Protein AF-A0A6B3CC07-F1 (afdb_monomer_lite)

Structure (mmCIF, N/CA/C/O backbone):
data_AF-A0A6B3CC07-F1
#
_entry.id   AF-A0A6B3CC07-F1
#
loop_
_atom_site.group_PDB
_atom_site.id
_atom_site.type_symbol
_atom_site.label_atom_id
_atom_site.label_alt_id
_atom_site.label_comp_id
_atom_site.label_asym_id
_atom_site.label_entity_id
_atom_site.label_seq_id
_atom_site.pdbx_PDB_ins_code
_atom_site.Cartn_x
_atom_site.Cartn_y
_atom_site.Cartn_z
_atom_site.occupancy
_atom_site.B_iso_or_equiv
_atom_site.auth_seq_id
_atom_site.auth_comp_id
_atom_site.auth_asym_id
_atom_site.auth_atom_id
_atom_site.pdbx_PDB_model_num
ATOM 1 N N . LEU A 1 1 ? 12.480 26.877 -17.688 1.00 78.25 1 LEU A N 1
ATOM 2 C CA . LEU A 1 1 ? 13.669 26.463 -16.905 1.00 78.25 1 LEU A CA 1
ATOM 3 C C . LEU A 1 1 ? 13.429 25.247 -15.993 1.00 78.25 1 LEU A C 1
ATOM 5 O O . LEU A 1 1 ? 14.152 24.276 -16.171 1.00 78.25 1 LEU A O 1
ATOM 9 N N . PRO A 1 2 ? 12.438 25.223 -15.075 1.00 85.94 2 PRO A N 1
ATOM 10 C CA . PRO A 1 2 ? 12.323 24.140 -14.080 1.00 85.94 2 PRO A CA 1
ATOM 11 C C . PRO A 1 2 ? 11.974 22.770 -14.685 1.00 85.94 2 PRO A C 1
ATOM 13 O O . PRO A 1 2 ? 12.535 21.759 -14.284 1.00 85.94 2 PRO A O 1
ATOM 16 N N . LEU A 1 3 ? 11.122 22.732 -15.715 1.00 88.69 3 LEU A N 1
ATOM 17 C CA . LEU A 1 3 ? 10.779 21.486 -16.417 1.00 88.69 3 LEU A CA 1
ATOM 18 C C . LEU A 1 3 ? 11.992 20.837 -17.102 1.00 88.69 3 LEU A C 1
ATOM 20 O O . LEU A 1 3 ? 12.120 19.617 -17.089 1.00 88.69 3 LEU A O 1
ATOM 24 N N . ALA A 1 4 ? 12.899 21.648 -17.658 1.00 91.62 4 ALA A N 1
ATOM 25 C CA . ALA A 1 4 ? 14.118 21.152 -18.293 1.00 91.62 4 ALA A CA 1
ATOM 26 C C . ALA A 1 4 ? 15.074 20.536 -17.261 1.00 91.62 4 ALA A C 1
ATOM 28 O O . ALA A 1 4 ? 15.616 19.463 -17.497 1.00 91.62 4 ALA A O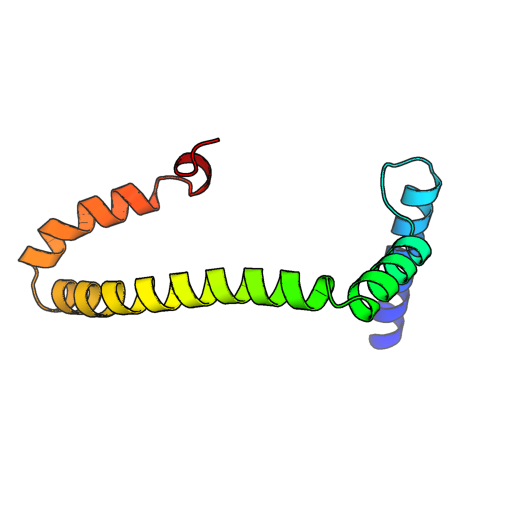 1
ATOM 29 N N . LEU A 1 5 ? 15.221 21.169 -16.091 1.00 93.12 5 LEU A N 1
ATOM 30 C CA . LEU A 1 5 ? 16.019 20.629 -14.986 1.00 93.12 5 LEU A CA 1
ATOM 31 C C . LEU A 1 5 ? 15.447 19.299 -14.470 1.00 93.12 5 LEU A C 1
ATOM 33 O O . LEU A 1 5 ? 16.200 18.352 -14.257 1.00 93.12 5 LEU A O 1
ATOM 37 N N . ASN A 1 6 ? 14.121 19.196 -14.344 1.00 94.81 6 ASN A N 1
ATOM 38 C CA . ASN A 1 6 ? 13.460 17.957 -13.929 1.00 94.81 6 ASN A CA 1
ATOM 39 C C . ASN A 1 6 ? 13.671 16.826 -14.945 1.00 94.81 6 ASN A C 1
ATOM 41 O O . ASN A 1 6 ? 14.022 15.714 -14.559 1.00 94.81 6 ASN A O 1
ATOM 45 N N . ALA A 1 7 ? 13.507 17.108 -16.241 1.00 95.25 7 ALA A N 1
ATOM 46 C CA . ALA A 1 7 ? 13.719 16.120 -17.296 1.00 95.25 7 ALA A CA 1
ATOM 47 C C . ALA A 1 7 ? 15.175 15.630 -17.343 1.00 95.25 7 ALA A C 1
ATOM 49 O O . ALA A 1 7 ? 15.412 14.428 -17.441 1.00 95.25 7 ALA A O 1
ATOM 50 N N . VAL A 1 8 ? 16.146 16.542 -17.209 1.00 96.06 8 VAL A N 1
ATOM 51 C CA . VAL A 1 8 ? 17.575 16.195 -17.139 1.00 96.06 8 VAL A CA 1
ATOM 52 C C . VAL A 1 8 ? 17.870 15.331 -15.915 1.00 96.06 8 VAL A C 1
ATOM 54 O O . VAL A 1 8 ? 18.564 14.328 -16.040 1.00 96.06 8 VAL A O 1
ATOM 57 N N . SER A 1 9 ? 17.312 15.668 -14.750 1.00 95.12 9 SER A N 1
ATOM 58 C CA . SER A 1 9 ? 17.472 14.873 -13.526 1.00 95.12 9 SER A CA 1
ATOM 59 C C . SER A 1 9 ? 16.955 13.439 -13.698 1.00 95.12 9 SER A C 1
ATOM 61 O O . SER A 1 9 ? 17.671 12.479 -13.414 1.00 95.12 9 SER A O 1
ATOM 63 N N . VAL A 1 10 ? 15.747 13.278 -14.250 1.00 95.38 10 VAL A N 1
ATOM 64 C CA . VAL A 1 10 ? 15.170 11.954 -14.533 1.00 95.38 10 VAL A CA 1
ATOM 65 C C . VAL A 1 10 ? 16.022 11.184 -15.544 1.00 95.38 10 VAL A C 1
ATOM 67 O O . VAL A 1 10 ? 16.319 10.011 -15.323 1.00 95.38 10 VAL A O 1
ATOM 70 N N . ALA A 1 11 ? 16.458 11.836 -16.625 1.00 95.81 11 ALA A N 1
ATOM 71 C CA . ALA A 1 11 ? 17.297 11.208 -17.641 1.00 95.81 11 ALA A CA 1
ATOM 72 C C . ALA A 1 11 ? 18.639 10.735 -17.062 1.00 95.81 11 ALA A C 1
ATOM 74 O O . ALA A 1 11 ? 19.060 9.614 -17.342 1.00 95.81 11 ALA A O 1
ATOM 75 N N . LEU A 1 12 ? 19.278 11.544 -16.210 1.00 96.38 12 LEU A N 1
ATOM 76 C CA . LEU A 1 12 ? 20.502 11.165 -15.501 1.00 96.38 12 LEU A CA 1
ATOM 77 C C . LEU A 1 12 ? 20.270 9.985 -14.553 1.00 96.38 12 LEU A C 1
ATOM 79 O O . LEU A 1 12 ? 21.101 9.083 -14.502 1.00 96.38 12 LEU A O 1
ATOM 83 N N . GLY A 1 13 ? 19.137 9.953 -13.848 1.00 95.38 13 GLY A N 1
ATOM 84 C CA . GLY A 1 13 ? 18.763 8.824 -12.995 1.00 95.38 13 GLY A CA 1
ATOM 85 C C . GLY A 1 13 ? 18.611 7.518 -13.780 1.00 95.38 13 GLY A C 1
ATOM 86 O O . GLY A 1 13 ? 19.174 6.496 -13.388 1.00 95.38 13 GLY A O 1
ATOM 87 N N . ILE A 1 14 ? 17.915 7.554 -14.922 1.00 94.88 14 ILE A N 1
ATOM 88 C CA . ILE A 1 14 ? 17.763 6.386 -15.806 1.00 94.88 14 ILE A CA 1
ATOM 89 C C . ILE A 1 14 ? 19.114 5.971 -16.396 1.00 94.88 14 ILE A C 1
ATOM 91 O O . ILE A 1 14 ? 19.422 4.782 -16.429 1.00 94.88 14 ILE A O 1
ATOM 95 N N . ALA A 1 15 ? 19.939 6.930 -16.826 1.00 95.12 15 ALA A N 1
ATOM 96 C CA . ALA A 1 15 ? 21.265 6.651 -17.368 1.00 95.12 15 ALA A CA 1
ATOM 97 C C . ALA A 1 15 ? 22.183 6.001 -16.323 1.00 95.12 15 ALA A C 1
ATOM 99 O O . ALA A 1 15 ? 22.868 5.030 -16.635 1.00 95.12 15 ALA A O 1
ATOM 100 N N . LEU A 1 16 ? 22.159 6.483 -15.077 1.00 95.25 16 LEU A N 1
ATOM 101 C CA . LEU A 1 16 ? 22.910 5.890 -13.973 1.00 95.25 16 LEU A CA 1
ATOM 102 C C . LEU A 1 16 ? 22.420 4.474 -13.655 1.00 95.25 16 LEU A C 1
ATOM 104 O O . LEU A 1 16 ? 23.236 3.565 -13.527 1.00 95.25 16 LEU A O 1
ATOM 108 N N . TRP A 1 17 ? 21.103 4.267 -13.562 1.00 95.12 17 TRP A N 1
ATOM 109 C CA . TRP A 1 17 ? 20.531 2.933 -13.361 1.00 95.12 17 TRP A CA 1
ATOM 110 C C . TRP A 1 17 ? 20.953 1.973 -14.476 1.00 95.12 17 TRP A C 1
ATOM 112 O O . TRP A 1 17 ? 21.419 0.870 -14.187 1.00 95.12 17 TRP A O 1
ATOM 122 N N . TRP A 1 18 ? 20.856 2.401 -15.736 1.00 95.62 18 TRP A N 1
ATOM 123 C CA . TRP A 1 18 ? 21.275 1.583 -16.867 1.00 95.62 18 TRP A CA 1
ATOM 124 C C . TRP A 1 18 ? 22.772 1.268 -16.804 1.00 95.62 18 TRP A C 1
ATOM 126 O O . TRP A 1 18 ? 23.153 0.106 -16.930 1.00 95.62 18 TRP A O 1
ATOM 136 N N . ALA A 1 19 ? 23.616 2.266 -16.529 1.00 94.12 19 ALA A N 1
ATOM 137 C CA . ALA A 1 19 ? 25.053 2.069 -16.384 1.00 94.12 19 ALA A CA 1
ATOM 138 C C . ALA A 1 19 ? 25.368 1.020 -15.305 1.00 94.12 19 ALA A C 1
ATOM 140 O O . ALA A 1 19 ? 26.114 0.079 -15.570 1.00 94.12 19 ALA A O 1
ATOM 141 N N . LEU A 1 20 ? 24.736 1.116 -14.130 1.00 93.69 20 LEU A N 1
ATOM 142 C CA . LEU A 1 20 ? 24.899 0.142 -13.048 1.00 93.69 20 LEU A CA 1
ATOM 143 C C . LEU A 1 20 ? 24.409 -1.256 -13.449 1.00 93.69 20 LEU A C 1
ATOM 145 O O . LEU A 1 20 ? 25.131 -2.227 -13.251 1.00 93.69 20 LEU A O 1
ATOM 149 N N . ALA A 1 21 ? 23.232 -1.378 -14.065 1.00 93.12 21 ALA A N 1
ATOM 150 C CA . ALA A 1 21 ? 22.731 -2.668 -14.547 1.00 93.12 21 ALA A CA 1
ATOM 151 C C . ALA A 1 21 ? 23.698 -3.311 -15.560 1.00 93.12 21 ALA A C 1
ATOM 153 O O . ALA A 1 21 ? 24.022 -4.492 -15.462 1.00 93.12 21 ALA A O 1
ATOM 154 N N . SER A 1 22 ? 24.242 -2.515 -16.486 1.00 91.69 22 SER A N 1
ATOM 155 C CA . SER A 1 22 ? 25.202 -2.988 -17.491 1.00 91.69 22 SER A CA 1
ATOM 156 C C . SER A 1 22 ? 26.594 -3.305 -16.930 1.00 91.69 22 SER A C 1
ATOM 158 O O . SER A 1 22 ? 27.324 -4.097 -17.518 1.00 91.69 22 SER A O 1
ATOM 160 N N . ALA A 1 23 ? 26.956 -2.737 -15.775 1.00 91.56 23 ALA A N 1
ATOM 161 C CA . ALA A 1 23 ? 28.240 -2.955 -15.109 1.00 91.56 23 ALA A CA 1
ATOM 162 C C . ALA A 1 23 ? 28.311 -4.280 -14.319 1.00 91.56 23 ALA A C 1
ATOM 164 O O . ALA A 1 23 ? 29.277 -4.513 -13.595 1.00 91.56 23 ALA A O 1
ATOM 165 N N . GLY A 1 24 ? 27.302 -5.154 -14.443 1.00 86.38 24 GLY A N 1
ATOM 166 C CA . GLY A 1 24 ? 27.281 -6.479 -13.813 1.00 86.3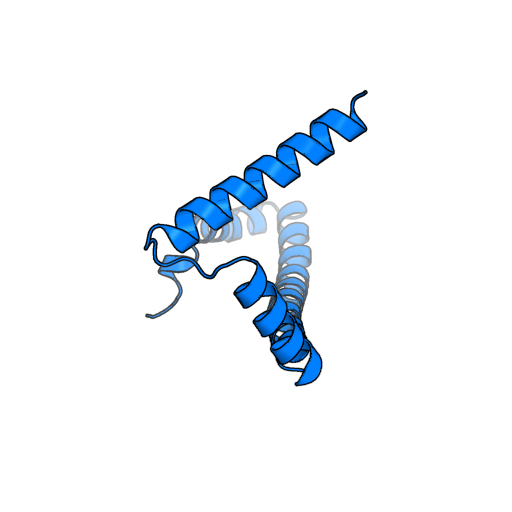8 24 GLY A CA 1
ATOM 167 C C . GLY A 1 24 ? 26.611 -6.524 -12.438 1.00 86.38 24 GLY A C 1
ATOM 168 O O . GLY A 1 24 ? 26.668 -7.551 -11.758 1.00 86.38 24 GLY A O 1
ATOM 169 N N . PHE A 1 25 ? 25.949 -5.444 -12.015 1.00 88.50 25 PHE A N 1
ATOM 170 C CA . PHE A 1 25 ? 25.051 -5.507 -10.864 1.00 88.50 25 PHE A CA 1
ATOM 171 C C . PHE A 1 25 ? 23.821 -6.361 -11.212 1.00 88.50 25 PHE A C 1
ATOM 173 O O . PHE A 1 25 ? 23.357 -6.355 -12.348 1.00 88.50 25 PHE A O 1
ATOM 180 N N . LYS A 1 26 ? 23.266 -7.093 -10.232 1.00 89.50 26 LYS A N 1
ATOM 181 C CA . LYS A 1 26 ? 22.069 -7.948 -10.399 1.00 89.50 26 LYS A CA 1
ATOM 182 C C . LYS A 1 26 ? 20.781 -7.114 -10.514 1.00 89.50 26 LYS A C 1
ATOM 184 O O . LYS A 1 26 ? 19.881 -7.230 -9.687 1.00 89.50 26 LYS A O 1
ATOM 189 N N . LEU A 1 27 ? 20.727 -6.236 -11.507 1.00 91.75 27 LEU A N 1
ATOM 190 C CA . LEU A 1 27 ? 19.621 -5.336 -11.808 1.00 91.75 27 LEU A CA 1
ATOM 191 C C . LEU A 1 27 ? 19.194 -5.577 -13.262 1.00 91.75 27 LEU A C 1
ATOM 193 O O . LEU A 1 27 ? 20.068 -5.633 -14.126 1.00 91.75 27 LEU A O 1
ATOM 197 N N . PRO A 1 28 ? 17.890 -5.693 -13.555 1.00 92.56 28 PRO A N 1
ATOM 198 C CA . PRO A 1 28 ? 17.425 -5.749 -14.936 1.00 92.56 28 PRO A CA 1
ATOM 199 C C . PRO A 1 28 ? 17.689 -4.410 -15.634 1.00 92.56 28 PRO A C 1
ATOM 201 O O . PRO A 1 28 ? 17.602 -3.343 -15.011 1.00 92.56 28 PRO A O 1
ATOM 204 N N . THR A 1 29 ? 18.006 -4.454 -16.928 1.00 94.56 29 THR A N 1
ATOM 205 C CA . THR A 1 29 ? 18.213 -3.232 -17.718 1.00 94.56 29 THR A CA 1
ATOM 206 C C . THR A 1 29 ? 16.876 -2.539 -18.018 1.00 94.56 29 THR A C 1
ATOM 208 O O . THR A 1 29 ? 15.836 -3.202 -18.076 1.00 94.56 29 THR A O 1
ATOM 211 N N . PRO A 1 30 ? 16.844 -1.210 -18.245 1.00 93.00 30 PRO A N 1
ATOM 212 C CA . PRO A 1 30 ? 15.589 -0.525 -18.559 1.00 93.00 30 PRO A CA 1
ATOM 213 C C . PRO A 1 30 ? 14.812 -1.140 -19.743 1.00 93.00 30 PRO A C 1
ATOM 215 O O . PRO A 1 30 ? 13.600 -1.322 -19.607 1.00 93.00 30 PRO A O 1
ATOM 218 N N . PRO A 1 31 ? 15.452 -1.537 -20.866 1.00 93.56 31 PRO A N 1
ATOM 219 C CA . PRO A 1 31 ? 14.752 -2.223 -21.956 1.00 93.56 31 PRO A CA 1
ATOM 220 C C . PRO A 1 31 ? 14.174 -3.589 -21.557 1.00 93.56 31 PRO A C 1
ATOM 222 O O . PRO A 1 31 ? 13.070 -3.927 -21.983 1.00 93.56 31 PRO A O 1
ATOM 225 N N . GLU A 1 32 ? 14.875 -4.362 -20.721 1.00 94.06 32 GLU A N 1
ATOM 226 C CA . GLU A 1 32 ? 14.373 -5.642 -20.198 1.00 94.06 32 GLU A CA 1
ATOM 227 C C . GLU A 1 32 ? 13.130 -5.446 -19.332 1.00 94.06 32 GLU A C 1
ATOM 229 O O . GLU A 1 32 ? 12.164 -6.194 -19.476 1.00 94.06 32 GLU A O 1
ATOM 234 N N . VAL A 1 33 ? 13.122 -4.419 -18.474 1.00 94.94 33 VAL A N 1
ATOM 235 C CA . VAL A 1 33 ? 11.957 -4.086 -17.643 1.00 94.94 33 VAL A CA 1
ATOM 236 C C . VAL A 1 33 ? 10.759 -3.719 -18.512 1.00 94.94 33 VAL A C 1
ATOM 238 O O . VAL A 1 33 ? 9.667 -4.232 -18.278 1.00 94.94 33 VAL A O 1
ATOM 241 N N . VAL A 1 34 ? 10.948 -2.878 -19.536 1.00 95.81 34 VAL A N 1
ATOM 242 C CA . VAL A 1 34 ? 9.864 -2.484 -20.453 1.00 95.81 34 VAL A CA 1
ATOM 243 C C . VAL A 1 34 ? 9.338 -3.687 -21.236 1.00 95.81 34 VAL A C 1
ATOM 245 O O . VAL A 1 34 ? 8.126 -3.876 -21.323 1.00 95.81 34 VAL A O 1
ATOM 248 N N . SER A 1 35 ? 10.231 -4.530 -21.760 1.00 96.50 35 SER A N 1
ATOM 249 C CA . SER A 1 35 ? 9.854 -5.758 -22.466 1.00 96.50 35 SER A CA 1
ATOM 250 C C . SER A 1 35 ? 9.054 -6.695 -21.559 1.00 96.50 35 SER A C 1
ATOM 252 O O . SER A 1 35 ? 7.950 -7.118 -21.909 1.00 96.50 35 SER A O 1
ATOM 254 N N . ARG A 1 36 ? 9.548 -6.950 -20.340 1.00 96.19 36 ARG A N 1
ATOM 255 C CA . ARG A 1 36 ? 8.862 -7.817 -19.380 1.00 96.19 36 ARG A CA 1
ATOM 256 C C . ARG A 1 36 ? 7.515 -7.238 -18.955 1.00 96.19 36 ARG A C 1
ATOM 258 O O . ARG A 1 36 ? 6.540 -7.984 -18.914 1.00 96.19 36 ARG A O 1
ATOM 265 N N . ALA A 1 37 ? 7.431 -5.934 -18.707 1.00 94.75 37 ALA A N 1
ATOM 266 C CA . ALA A 1 37 ? 6.167 -5.263 -18.418 1.00 94.75 37 ALA A CA 1
ATOM 267 C C . ALA A 1 37 ? 5.162 -5.450 -19.564 1.00 94.75 37 ALA A C 1
ATOM 269 O O . ALA A 1 37 ? 4.026 -5.832 -19.309 1.00 94.75 37 ALA A O 1
ATOM 270 N N . GLY A 1 38 ? 5.591 -5.280 -20.819 1.00 96.94 38 GLY A N 1
ATOM 271 C CA . GLY A 1 38 ? 4.759 -5.550 -21.993 1.00 96.94 38 GLY A CA 1
ATOM 272 C C . GLY A 1 38 ? 4.243 -6.990 -22.038 1.00 96.94 38 GLY A C 1
ATOM 273 O O . GLY A 1 38 ? 3.056 -7.195 -22.277 1.00 96.94 38 GLY A O 1
ATOM 274 N N . THR A 1 39 ? 5.095 -7.980 -21.736 1.00 96.88 39 THR A N 1
ATOM 275 C CA . THR A 1 39 ? 4.654 -9.386 -21.664 1.00 96.88 39 THR A CA 1
ATOM 276 C C . THR A 1 39 ? 3.606 -9.615 -20.576 1.00 96.88 39 THR A C 1
ATOM 278 O O . THR A 1 39 ? 2.563 -10.176 -20.880 1.00 96.88 39 THR A O 1
ATOM 281 N N . LEU A 1 40 ? 3.835 -9.104 -19.359 1.00 96.81 40 LEU A N 1
ATOM 282 C CA . LEU A 1 40 ? 2.934 -9.289 -18.213 1.00 96.81 40 LEU A CA 1
ATOM 283 C C . LEU A 1 40 ? 1.603 -8.540 -18.370 1.00 96.81 40 LEU A C 1
ATOM 285 O O . LEU A 1 40 ? 0.588 -8.917 -17.791 1.00 96.81 40 LEU A O 1
ATOM 289 N N . ILE A 1 41 ? 1.610 -7.431 -19.112 1.00 96.69 41 ILE A N 1
ATOM 290 C CA . ILE A 1 41 ? 0.388 -6.714 -19.477 1.00 96.69 41 ILE A CA 1
ATOM 291 C C . ILE A 1 41 ? -0.364 -7.495 -20.557 1.00 96.69 41 ILE A C 1
ATOM 293 O O . ILE A 1 41 ? -1.579 -7.640 -20.466 1.00 96.69 41 ILE A O 1
ATOM 297 N N . GLY A 1 42 ? 0.345 -7.994 -21.574 1.00 96.62 42 GLY A N 1
ATOM 298 C CA . GLY A 1 42 ? -0.251 -8.703 -22.705 1.00 96.62 42 GLY A CA 1
ATOM 299 C C . GLY A 1 42 ? -0.839 -10.067 -22.343 1.00 96.62 42 GLY A C 1
ATOM 300 O O . GLY A 1 42 ? -1.853 -10.452 -22.916 1.00 96.62 42 GLY A O 1
ATOM 301 N N . ASP A 1 43 ? -0.231 -10.778 -21.391 1.00 96.38 43 ASP A N 1
ATOM 302 C CA . ASP A 1 43 ? -0.728 -12.065 -20.889 1.00 96.38 43 ASP A CA 1
ATOM 303 C C . ASP A 1 43 ? -1.723 -11.931 -19.718 1.00 96.38 43 ASP A C 1
ATOM 305 O O . ASP A 1 43 ? -2.297 -12.928 -19.289 1.00 96.38 43 ASP A O 1
ATOM 309 N N . GLY A 1 44 ? -1.967 -10.707 -19.230 1.00 95.69 44 GLY A N 1
ATOM 310 C CA . GLY A 1 44 ? -2.913 -10.412 -18.150 1.00 95.69 44 GLY A CA 1
ATOM 311 C C . GLY A 1 44 ? -2.372 -10.636 -16.734 1.00 95.69 44 GLY A C 1
ATOM 312 O O . GLY A 1 44 ? -2.989 -10.164 -15.778 1.00 95.69 44 GLY A O 1
ATOM 313 N N . THR A 1 45 ? -1.194 -11.247 -16.580 1.00 96.69 45 THR A N 1
ATOM 314 C CA . THR A 1 45 ? -0.615 -11.592 -15.270 1.00 96.69 45 THR A CA 1
ATOM 315 C C . THR A 1 45 ? -0.460 -10.364 -14.376 1.00 96.69 45 THR A C 1
ATOM 317 O O . THR A 1 45 ? -0.776 -10.414 -13.189 1.00 96.69 45 THR A O 1
ATOM 320 N N . LEU A 1 46 ? -0.020 -9.226 -14.936 1.00 95.56 46 LEU A N 1
ATOM 321 C CA . LEU A 1 46 ? 0.163 -8.000 -14.153 1.00 95.56 46 LEU A CA 1
ATOM 322 C C . LEU A 1 46 ? -1.157 -7.510 -13.550 1.00 95.56 46 LEU A C 1
ATOM 324 O O . LEU A 1 46 ? -1.176 -7.030 -12.417 1.00 95.56 46 LEU A O 1
ATOM 328 N N . ALA A 1 47 ? -2.247 -7.601 -14.315 1.00 95.94 47 ALA A N 1
ATOM 329 C CA . ALA A 1 47 ? -3.562 -7.175 -13.863 1.00 95.94 47 ALA A CA 1
ATOM 330 C C . ALA A 1 47 ? -4.102 -8.128 -12.792 1.00 95.94 47 ALA A C 1
ATOM 332 O O . ALA A 1 47 ? -4.566 -7.660 -11.753 1.00 95.94 47 ALA A O 1
ATOM 333 N N . ASP A 1 48 ? -3.980 -9.437 -13.006 1.00 97.38 48 ASP A N 1
ATOM 334 C CA . ASP A 1 48 ? -4.432 -10.451 -12.054 1.00 97.38 48 ASP A CA 1
ATOM 335 C C . ASP A 1 48 ? -3.691 -10.343 -10.715 1.00 97.38 48 ASP A C 1
ATOM 337 O O . ASP A 1 48 ? -4.325 -10.292 -9.657 1.00 97.38 48 ASP A O 1
ATOM 341 N N . ASP A 1 49 ? -2.363 -10.205 -10.742 1.00 96.75 49 ASP A N 1
ATOM 342 C CA . ASP A 1 49 ? -1.549 -10.031 -9.537 1.00 96.75 49 ASP A CA 1
ATOM 343 C C . ASP A 1 49 ? -1.879 -8.720 -8.810 1.00 96.75 49 ASP A C 1
ATOM 345 O O . ASP A 1 49 ? -2.021 -8.694 -7.579 1.00 96.75 49 ASP A O 1
ATOM 349 N N . ALA A 1 50 ? -2.044 -7.624 -9.560 1.00 97.00 50 ALA A N 1
ATOM 350 C CA . ALA A 1 50 ? -2.414 -6.330 -8.998 1.00 97.00 50 ALA A CA 1
ATOM 351 C C . ALA A 1 50 ? -3.799 -6.378 -8.339 1.00 97.00 50 ALA A C 1
ATOM 353 O O . ALA A 1 50 ? -3.960 -5.903 -7.213 1.00 97.00 50 ALA A O 1
ATOM 354 N N . LEU A 1 51 ? -4.786 -6.987 -8.999 1.00 97.69 51 LEU A N 1
ATOM 355 C CA . LEU A 1 51 ? -6.143 -7.135 -8.477 1.00 97.69 51 LEU A CA 1
ATOM 356 C C . LEU A 1 51 ? -6.191 -8.073 -7.275 1.00 97.69 51 LEU A C 1
ATOM 358 O O . LEU A 1 51 ? -6.869 -7.762 -6.294 1.00 97.69 51 LEU A O 1
ATOM 362 N N . ALA A 1 52 ? -5.456 -9.183 -7.300 1.00 97.56 52 ALA A N 1
ATOM 363 C CA . ALA A 1 52 ? -5.364 -10.093 -6.167 1.00 97.56 52 ALA A CA 1
ATOM 364 C C . ALA A 1 52 ? -4.755 -9.392 -4.943 1.00 97.56 52 ALA A C 1
ATOM 366 O O . ALA A 1 52 ? -5.285 -9.499 -3.834 1.00 97.56 52 ALA A O 1
ATOM 367 N N . SER A 1 53 ? -3.672 -8.634 -5.140 1.00 97.12 53 SER A N 1
ATOM 368 C CA . SER A 1 53 ? -3.048 -7.826 -4.088 1.00 97.12 53 SER A CA 1
ATOM 369 C C . SER A 1 53 ? -4.008 -6.766 -3.541 1.00 97.12 53 SER A C 1
ATOM 371 O O . SER A 1 53 ? -4.253 -6.704 -2.334 1.00 97.12 53 SER A O 1
ATOM 373 N N . LEU A 1 54 ? -4.631 -5.989 -4.430 1.00 97.94 54 LEU A N 1
ATOM 374 C CA . LEU A 1 54 ? -5.560 -4.928 -4.057 1.00 97.94 54 LEU A CA 1
ATOM 375 C C . LEU A 1 54 ? -6.779 -5.478 -3.310 1.00 97.94 54 LEU A C 1
ATOM 377 O O . LEU A 1 54 ? -7.176 -4.924 -2.288 1.00 97.94 54 LEU A O 1
ATOM 381 N N . THR A 1 55 ? -7.334 -6.598 -3.771 1.00 98.25 55 THR A N 1
ATOM 382 C CA . THR A 1 55 ? -8.472 -7.261 -3.126 1.00 98.25 55 THR A CA 1
ATOM 383 C C . THR A 1 55 ? -8.127 -7.666 -1.698 1.00 98.25 55 THR A C 1
ATOM 385 O O . THR A 1 55 ? -8.898 -7.381 -0.787 1.00 98.25 55 THR A O 1
ATOM 388 N N . ARG A 1 56 ? -6.951 -8.264 -1.463 1.00 96.75 56 ARG A N 1
ATOM 389 C CA . ARG A 1 56 ? -6.508 -8.635 -0.106 1.00 96.75 56 ARG A CA 1
ATOM 390 C C . ARG A 1 56 ? -6.428 -7.416 0.815 1.00 96.75 56 ARG A C 1
ATOM 392 O O . ARG A 1 56 ? -6.922 -7.473 1.940 1.00 96.75 56 ARG A O 1
ATOM 399 N N . VAL A 1 57 ? -5.856 -6.311 0.328 1.00 97.25 57 VAL A N 1
ATOM 400 C CA . VAL A 1 57 ? -5.742 -5.057 1.091 1.00 97.25 57 VAL A CA 1
ATOM 401 C C . VAL A 1 57 ? -7.120 -4.480 1.407 1.00 97.25 57 VAL A C 1
ATOM 403 O O . VAL A 1 57 ? -7.395 -4.153 2.559 1.00 97.25 57 VAL A O 1
ATOM 406 N N . LEU A 1 58 ? -8.003 -4.387 0.412 1.00 98.38 58 LEU A N 1
ATOM 407 C CA . LEU A 1 58 ? -9.333 -3.805 0.581 1.00 98.38 58 LEU A CA 1
ATOM 408 C C . LEU A 1 58 ? -10.227 -4.650 1.489 1.00 98.38 58 LEU A C 1
ATOM 410 O O . LEU A 1 58 ? -10.931 -4.091 2.323 1.00 98.38 58 LEU A O 1
ATOM 414 N N . VAL A 1 59 ? -10.178 -5.978 1.373 1.00 98.25 59 VAL A N 1
ATOM 415 C CA . VAL A 1 59 ? -10.927 -6.884 2.254 1.00 98.25 59 VAL A CA 1
ATOM 416 C C . VAL A 1 59 ? -10.427 -6.761 3.693 1.00 98.25 59 VAL A C 1
ATOM 418 O O . VAL A 1 59 ? -11.236 -6.583 4.603 1.00 98.25 59 VAL A O 1
ATOM 421 N N . GLY A 1 60 ? -9.107 -6.793 3.908 1.00 96.56 60 GLY A N 1
ATOM 422 C CA . GLY A 1 60 ? -8.520 -6.618 5.239 1.00 96.56 60 GLY A CA 1
ATOM 423 C C . GLY A 1 60 ? -8.871 -5.264 5.857 1.00 96.56 60 GLY A C 1
ATOM 424 O O . GLY A 1 60 ? -9.275 -5.200 7.018 1.00 96.56 60 GLY A O 1
ATOM 425 N N . PHE A 1 61 ? -8.797 -4.191 5.066 1.00 97.38 61 PHE A N 1
ATOM 426 C CA . PHE A 1 61 ? -9.208 -2.852 5.481 1.00 97.38 61 PHE A CA 1
ATOM 427 C C . PHE A 1 61 ? -10.699 -2.796 5.826 1.00 97.38 61 PHE A C 1
ATOM 429 O O . PHE A 1 61 ? -11.045 -2.3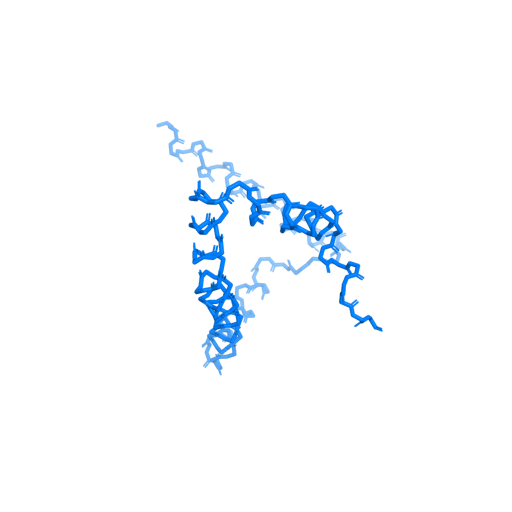52 6.914 1.00 97.38 61 PHE A O 1
ATOM 436 N N . ALA A 1 62 ? -11.581 -3.289 4.955 1.00 98.50 62 ALA A N 1
ATOM 437 C CA . ALA A 1 62 ? -13.024 -3.242 5.168 1.00 98.50 62 ALA A CA 1
ATOM 438 C C . ALA A 1 62 ? -13.444 -4.003 6.433 1.00 98.50 62 ALA A C 1
ATOM 440 O O . ALA A 1 62 ? -14.185 -3.463 7.254 1.00 98.50 62 ALA A O 1
ATOM 441 N N . LEU A 1 63 ? -12.931 -5.223 6.625 1.00 98.19 63 LEU A N 1
ATOM 442 C CA . LEU A 1 63 ? -13.191 -6.016 7.829 1.00 98.19 63 LEU A CA 1
ATOM 443 C C . LEU A 1 63 ? -12.619 -5.340 9.080 1.00 98.19 63 LEU A C 1
ATOM 445 O O . LEU A 1 63 ? -13.307 -5.232 10.095 1.00 98.19 63 LEU A O 1
ATOM 449 N N . GLY A 1 64 ? -11.383 -4.838 8.997 1.00 96.88 64 GLY A N 1
ATOM 450 C CA . GLY A 1 64 ? -10.730 -4.120 10.087 1.00 96.88 64 GLY A CA 1
ATOM 451 C C . GLY A 1 64 ? -11.512 -2.877 10.504 1.00 96.88 64 GLY A C 1
ATOM 452 O O . GLY A 1 64 ? -11.817 -2.712 11.680 1.00 96.88 64 GLY A O 1
ATOM 453 N N . THR A 1 65 ? -11.905 -2.031 9.552 1.00 98.12 65 THR A N 1
ATOM 454 C CA . THR A 1 65 ? -12.704 -0.823 9.795 1.00 98.12 65 THR A CA 1
ATOM 455 C C . THR A 1 65 ? -14.088 -1.154 10.343 1.00 98.12 65 THR A C 1
ATOM 457 O O . THR A 1 65 ? -14.528 -0.497 11.287 1.00 98.12 65 THR A O 1
ATOM 460 N N . ALA A 1 66 ? -14.756 -2.184 9.811 1.00 98.44 66 ALA A N 1
ATOM 461 C CA . ALA A 1 66 ? -16.078 -2.603 10.272 1.00 98.44 66 ALA A CA 1
ATOM 462 C C . ALA A 1 66 ? -16.095 -2.982 11.761 1.00 98.44 66 ALA A C 1
ATOM 464 O O . ALA A 1 66 ? -17.101 -2.757 12.428 1.00 98.44 66 ALA A O 1
ATOM 465 N N . VAL A 1 67 ? -14.988 -3.511 12.294 1.00 97.56 67 VAL A N 1
ATOM 466 C CA . VAL A 1 67 ? -14.845 -3.841 13.722 1.00 97.56 67 VAL A CA 1
ATOM 467 C C . VAL A 1 67 ? -14.257 -2.673 14.520 1.00 97.56 67 VAL A C 1
ATOM 469 O O . VAL A 1 67 ? -14.766 -2.327 15.587 1.00 97.56 67 VAL A O 1
ATOM 472 N N . ALA A 1 68 ? -13.203 -2.035 14.010 1.00 96.69 68 ALA A N 1
ATOM 473 C CA . A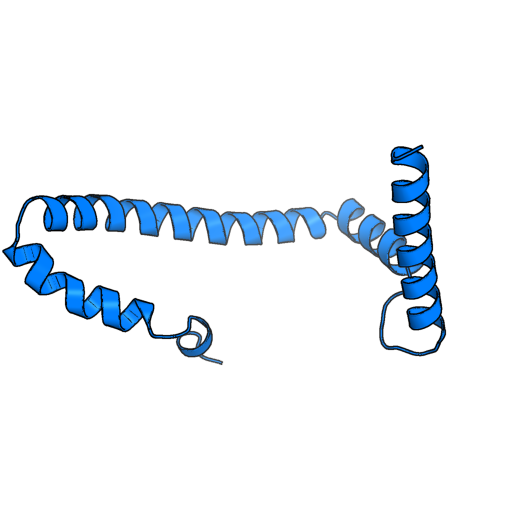LA A 1 68 ? -12.472 -0.989 14.717 1.00 96.69 68 ALA A CA 1
ATOM 474 C C . ALA A 1 68 ? -13.318 0.265 14.959 1.00 96.69 68 ALA A C 1
ATOM 476 O O . ALA A 1 68 ? -13.181 0.885 16.011 1.00 96.69 68 ALA A O 1
ATOM 477 N N . VAL A 1 69 ? -14.207 0.637 14.030 1.00 98.00 69 VAL A N 1
ATOM 478 C CA . VAL A 1 69 ? -15.060 1.826 14.184 1.00 98.00 69 VAL A CA 1
ATOM 479 C C . VAL A 1 69 ? -16.063 1.659 15.335 1.00 98.00 69 VAL A C 1
ATOM 481 O O . VAL A 1 69 ? -16.052 2.507 16.230 1.00 98.00 69 VAL A O 1
ATOM 484 N N . PRO A 1 70 ? -16.880 0.585 15.405 1.00 97.69 70 PRO A N 1
ATOM 485 C CA . PRO A 1 70 ? -17.741 0.340 16.562 1.00 97.69 70 PRO A CA 1
ATOM 486 C C . PRO A 1 70 ? -16.972 0.242 17.881 1.00 97.69 70 PRO A C 1
ATOM 488 O O . PRO A 1 70 ? -17.372 0.854 18.870 1.00 97.69 70 PRO A O 1
ATOM 491 N N . VAL A 1 71 ? -15.847 -0.483 17.902 1.00 97.31 71 VAL A N 1
ATOM 492 C CA . VAL A 1 71 ? -15.020 -0.629 19.110 1.00 97.31 71 VAL A CA 1
ATOM 493 C C . VAL A 1 71 ? -14.470 0.724 19.563 1.00 97.31 71 VAL A C 1
ATOM 495 O O . VAL A 1 71 ? -14.604 1.081 20.733 1.00 97.31 71 VAL A O 1
ATOM 498 N N . GLY A 1 72 ? -13.918 1.511 18.640 1.00 96.62 72 GLY A N 1
ATOM 499 C CA . GLY A 1 72 ? -13.410 2.851 18.918 1.00 96.62 72 GLY A CA 1
ATOM 500 C C . GLY A 1 72 ? -14.502 3.793 19.423 1.00 96.62 72 GLY A C 1
ATOM 501 O O . GLY A 1 72 ? -14.284 4.523 20.389 1.00 96.62 72 GLY A O 1
ATOM 502 N N . PHE A 1 73 ? -15.704 3.729 18.842 1.00 98.00 73 PHE A N 1
ATOM 503 C CA . PHE A 1 73 ? -16.857 4.495 19.315 1.00 98.00 73 PHE A CA 1
ATOM 504 C C . PHE A 1 73 ? -17.248 4.116 20.753 1.00 98.00 73 PHE A C 1
ATOM 506 O O . PHE A 1 73 ? -17.405 4.992 21.604 1.00 98.00 73 PHE A O 1
ATOM 513 N N . LEU A 1 74 ? -17.326 2.816 21.061 1.00 97.94 74 LEU A N 1
ATOM 514 C CA . LEU A 1 74 ? -17.632 2.318 22.405 1.00 97.94 74 LEU A CA 1
ATOM 515 C C . LEU A 1 74 ? -16.568 2.716 23.438 1.00 97.94 74 LEU A C 1
ATOM 517 O O . LEU A 1 74 ? -16.912 3.129 24.545 1.00 97.94 74 LEU A O 1
ATOM 521 N N . MET A 1 75 ? -15.283 2.657 23.077 1.00 97.50 75 MET A N 1
ATOM 522 C CA . MET A 1 75 ? -14.186 3.160 23.915 1.00 97.50 75 MET A CA 1
ATOM 523 C C . MET A 1 75 ? -14.239 4.685 24.092 1.00 97.50 75 MET A C 1
ATOM 525 O O . MET A 1 75 ? -13.784 5.216 25.109 1.00 97.50 75 MET A O 1
ATOM 529 N N . GLY A 1 76 ? -14.776 5.413 23.111 1.00 96.19 76 GLY A N 1
ATOM 530 C CA . GLY A 1 76 ? -15.039 6.849 23.182 1.00 96.19 76 GLY A CA 1
ATOM 531 C C . GLY A 1 76 ? -16.102 7.193 24.224 1.00 96.19 76 GLY A C 1
ATOM 532 O O . GLY A 1 76 ? -15.897 8.103 25.026 1.00 96.19 76 GLY A O 1
ATOM 533 N N . TRP A 1 77 ? -17.193 6.423 24.239 1.00 97.62 77 TRP A N 1
ATOM 534 C CA . TRP A 1 77 ? -18.375 6.673 25.065 1.00 97.62 77 TRP A CA 1
ATOM 535 C C . TRP A 1 77 ? -18.261 6.131 26.499 1.00 97.62 77 TRP A C 1
ATOM 537 O O . TRP A 1 77 ? -18.741 6.762 27.439 1.00 97.62 77 TRP A O 1
ATOM 547 N N . TYR A 1 78 ? -17.614 4.975 26.690 1.00 97.81 78 TYR A N 1
ATOM 548 C CA . TYR A 1 78 ? -17.554 4.283 27.981 1.00 97.81 78 TYR A CA 1
ATOM 549 C C . TYR A 1 78 ? -16.112 4.103 28.471 1.00 97.81 78 TYR A C 1
ATOM 551 O O . TYR A 1 78 ? -15.337 3.317 27.922 1.00 97.81 78 TYR A O 1
ATOM 559 N N . GLY A 1 79 ? -15.767 4.768 29.579 1.00 96.44 79 GLY A N 1
ATOM 560 C CA . GLY A 1 79 ? -14.427 4.693 30.179 1.00 96.44 79 GLY A CA 1
ATOM 561 C C . GLY A 1 79 ? -14.001 3.279 30.601 1.00 96.44 79 GLY A C 1
ATOM 562 O O . GLY A 1 79 ? -12.828 2.936 30.485 1.00 96.44 79 GLY A O 1
ATOM 563 N N . ILE A 1 80 ? -14.950 2.429 31.014 1.00 97.56 80 ILE A N 1
ATOM 564 C CA . ILE A 1 80 ? -14.684 1.027 31.384 1.00 97.56 80 ILE A CA 1
ATOM 565 C C . ILE A 1 80 ? -14.211 0.220 30.167 1.00 97.56 80 ILE A C 1
ATOM 567 O O . ILE A 1 80 ? -13.211 -0.491 30.249 1.00 97.56 80 ILE A O 1
ATOM 571 N N . LEU A 1 81 ? -14.891 0.358 29.022 1.00 96.94 81 LEU A N 1
ATOM 572 C CA . LEU A 1 81 ? -14.518 -0.350 27.792 1.00 96.94 81 LEU A CA 1
ATOM 573 C C . LEU A 1 81 ? -13.161 0.118 27.272 1.00 96.94 81 LEU A C 1
ATOM 575 O O . LEU A 1 81 ? -12.358 -0.703 26.839 1.00 96.94 81 LEU A O 1
ATOM 579 N N . ARG A 1 82 ? -12.867 1.418 27.389 1.00 96.94 82 ARG A N 1
ATOM 580 C CA . ARG A 1 82 ? -11.529 1.942 27.101 1.00 96.94 82 ARG A CA 1
ATOM 581 C C . ARG A 1 82 ? -10.470 1.268 27.966 1.00 96.94 82 ARG A C 1
ATOM 583 O O . ARG A 1 82 ? -9.512 0.737 27.423 1.00 96.94 82 ARG A O 1
ATOM 590 N N . GLY A 1 83 ? -10.665 1.241 29.285 1.00 97.06 83 GLY A N 1
ATOM 591 C CA . GLY A 1 83 ? -9.717 0.623 30.213 1.00 97.06 83 GLY A CA 1
ATOM 592 C C . GLY A 1 83 ? -9.476 -0.866 29.945 1.00 97.06 83 GLY A C 1
ATOM 593 O O . GLY A 1 83 ? -8.357 -1.339 30.121 1.00 97.06 83 GLY A O 1
ATOM 594 N N . LEU A 1 84 ? -10.497 -1.593 29.478 1.00 97.19 84 LEU A N 1
ATOM 595 C CA . LEU A 1 84 ? -10.386 -3.018 29.167 1.00 97.19 84 LEU A CA 1
ATOM 596 C C . LEU A 1 84 ? -9.668 -3.290 27.836 1.00 97.19 84 LEU A C 1
ATOM 598 O O . LEU A 1 84 ? -8.901 -4.244 27.750 1.00 97.19 84 LEU A O 1
ATOM 602 N N . ILE A 1 85 ? -9.928 -2.486 26.800 1.00 97.06 85 ILE A N 1
ATOM 603 C CA . ILE A 1 85 ? -9.483 -2.757 25.421 1.00 97.06 85 ILE A CA 1
ATOM 604 C C . ILE A 1 85 ? -8.129 -2.098 25.108 1.00 97.06 85 ILE A C 1
ATOM 606 O O . ILE A 1 85 ? -7.317 -2.677 24.385 1.00 97.06 85 ILE A O 1
ATOM 610 N N . GLU A 1 86 ? -7.849 -0.921 25.676 1.00 96.31 86 GLU A N 1
ATOM 611 C CA . GLU A 1 86 ? -6.621 -0.150 25.424 1.00 96.31 86 GLU A CA 1
ATOM 612 C C . GLU A 1 86 ? -5.323 -0.966 25.616 1.00 96.31 86 GLU A C 1
ATOM 614 O O . GLU A 1 86 ? -4.472 -0.911 24.725 1.00 96.31 86 GLU A O 1
ATOM 619 N N . PRO A 1 87 ? -5.145 -1.782 26.681 1.00 95.31 87 PRO A N 1
ATOM 620 C CA . PRO A 1 87 ? -3.917 -2.563 26.861 1.00 95.31 87 PRO A CA 1
ATOM 621 C C . PRO A 1 87 ? -3.657 -3.546 25.712 1.00 95.31 87 PRO A C 1
ATOM 623 O O . PRO A 1 87 ? -2.517 -3.702 25.272 1.00 95.31 87 PRO A O 1
ATOM 626 N N . TRP A 1 88 ? -4.713 -4.171 25.186 1.00 94.94 88 TRP A N 1
ATOM 627 C CA . TRP A 1 88 ? -4.616 -5.103 24.062 1.00 94.94 88 TRP A CA 1
ATOM 628 C C . TRP A 1 88 ? -4.255 -4.380 22.767 1.00 94.94 88 TRP A C 1
ATOM 630 O O . TRP A 1 88 ? -3.393 -4.848 22.024 1.00 94.94 88 TRP A O 1
ATOM 640 N N . ILE A 1 89 ? -4.853 -3.210 22.516 1.00 94.19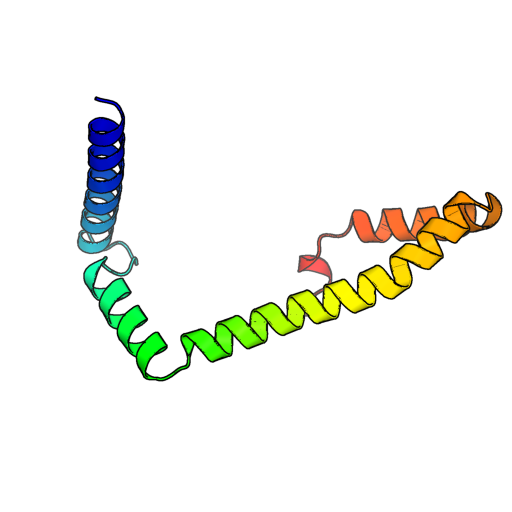 89 ILE A N 1
ATOM 641 C CA . ILE A 1 89 ? -4.503 -2.379 21.356 1.00 94.19 89 ILE A CA 1
ATOM 642 C C . ILE A 1 89 ? -3.023 -1.983 21.412 1.00 94.19 89 ILE A C 1
ATOM 644 O O . ILE A 1 89 ? -2.315 -2.127 20.415 1.00 94.19 89 ILE A O 1
ATOM 648 N N . GLN A 1 90 ? -2.530 -1.532 22.569 1.00 94.44 90 GLN A N 1
ATOM 649 C CA . GLN A 1 90 ? -1.122 -1.151 22.731 1.00 94.44 90 GLN A CA 1
ATOM 650 C C . GLN A 1 90 ? -0.169 -2.340 22.542 1.00 94.44 90 GLN A C 1
ATOM 652 O O . GLN A 1 90 ? 0.886 -2.183 21.921 1.00 94.44 90 GLN A O 1
ATOM 657 N N . PHE A 1 91 ? -0.550 -3.530 23.015 1.00 93.19 91 PHE A N 1
ATOM 658 C CA . PHE A 1 91 ? 0.220 -4.756 22.810 1.00 93.19 91 PHE A CA 1
ATOM 659 C C . PHE A 1 91 ? 0.395 -5.070 21.318 1.00 93.19 91 PHE A C 1
ATOM 661 O O . PHE A 1 91 ? 1.526 -5.138 20.836 1.00 93.19 91 PHE A O 1
ATOM 668 N N . PHE A 1 92 ? -0.702 -5.166 20.557 1.00 90.69 92 PHE A N 1
ATOM 669 C CA . PHE A 1 92 ? -0.6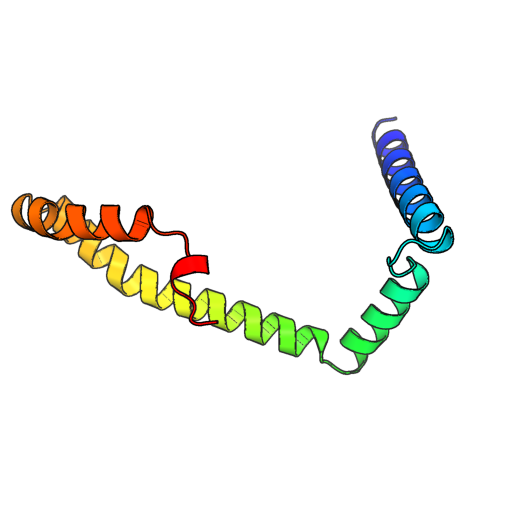33 -5.463 19.121 1.00 90.69 92 PHE A CA 1
ATOM 670 C C . PHE A 1 92 ? 0.017 -4.342 18.305 1.00 90.69 92 PHE A C 1
ATOM 672 O O . PHE A 1 92 ? 0.685 -4.627 17.316 1.00 90.69 92 PHE A O 1
ATOM 679 N N . ARG A 1 93 ? -0.111 -3.077 18.729 1.00 91.25 93 ARG A N 1
ATOM 680 C CA . ARG A 1 93 ? 0.544 -1.938 18.065 1.00 91.25 93 ARG A CA 1
ATOM 681 C C . ARG A 1 93 ? 2.071 -1.997 18.149 1.00 91.25 93 ARG A C 1
ATOM 683 O O . ARG A 1 93 ? 2.747 -1.441 17.289 1.00 91.25 93 ARG A O 1
ATOM 690 N N . THR A 1 94 ? 2.608 -2.636 19.185 1.00 92.25 94 THR A N 1
ATOM 691 C CA . THR A 1 94 ? 4.057 -2.703 19.428 1.00 92.25 94 THR A CA 1
ATOM 692 C C . THR A 1 94 ? 4.713 -3.872 18.687 1.00 92.25 94 THR A C 1
ATOM 694 O O . THR A 1 94 ? 5.910 -3.827 18.410 1.00 92.25 94 THR A O 1
ATOM 697 N N . ILE A 1 95 ? 3.950 -4.911 18.335 1.00 91.38 95 ILE A N 1
ATOM 698 C CA . ILE A 1 95 ? 4.477 -6.088 17.639 1.00 91.38 95 ILE A CA 1
ATOM 699 C C . ILE A 1 95 ? 4.596 -5.787 16.138 1.00 91.38 95 ILE A C 1
ATOM 701 O O . ILE A 1 95 ? 3.592 -5.474 15.494 1.00 91.38 95 ILE A O 1
ATOM 705 N N . PRO A 1 96 ? 5.794 -5.914 15.539 1.00 88.06 96 PRO A N 1
ATOM 706 C CA . PRO A 1 96 ? 5.952 -5.763 14.101 1.00 88.06 96 PRO A CA 1
ATOM 707 C C . PRO A 1 96 ? 5.101 -6.797 13.350 1.00 88.06 96 PRO A C 1
ATOM 709 O O . PRO A 1 96 ? 5.159 -7.978 13.697 1.00 88.06 96 PRO A O 1
ATOM 712 N N . PRO A 1 97 ? 4.392 -6.419 12.271 1.00 82.50 97 PRO A N 1
ATOM 713 C CA . PRO A 1 97 ? 3.592 -7.366 11.493 1.00 82.50 97 PRO A CA 1
ATOM 714 C C . PRO A 1 97 ? 4.385 -8.584 10.995 1.00 82.50 97 PRO A C 1
ATOM 716 O O . PRO A 1 97 ? 3.850 -9.688 10.961 1.00 82.50 97 PRO A O 1
ATOM 719 N N . LEU A 1 98 ? 5.678 -8.411 10.681 1.00 85.81 98 LEU A N 1
ATOM 720 C CA . LEU A 1 98 ? 6.567 -9.510 10.277 1.00 85.81 98 LEU A CA 1
ATOM 721 C C . LEU A 1 98 ? 6.715 -10.607 11.341 1.00 85.81 98 LEU A C 1
ATOM 723 O O . LEU A 1 98 ? 6.937 -11.753 10.975 1.00 85.81 98 LEU A O 1
ATOM 727 N N . ALA A 1 99 ? 6.595 -10.282 12.631 1.00 86.81 99 ALA A N 1
ATOM 728 C CA . ALA A 1 99 ? 6.724 -11.262 13.710 1.00 86.81 99 ALA A CA 1
ATOM 729 C C . ALA A 1 99 ? 5.475 -12.149 13.868 1.00 86.81 99 ALA A C 1
ATOM 731 O O . ALA A 1 99 ? 5.523 -13.157 14.566 1.00 86.81 99 ALA A O 1
ATOM 732 N N . ILE A 1 100 ? 4.356 -11.764 13.247 1.00 84.69 100 ILE A N 1
ATOM 733 C CA . ILE A 1 100 ? 3.064 -12.457 13.348 1.00 84.69 100 ILE A CA 1
ATOM 734 C C . ILE A 1 100 ? 2.896 -13.481 12.213 1.00 84.69 100 ILE A C 1
ATOM 736 O O . ILE A 1 100 ? 2.126 -14.430 12.347 1.00 84.69 100 ILE A O 1
ATOM 740 N N . ILE A 1 101 ? 3.614 -13.311 11.099 1.00 86.12 101 ILE A N 1
ATOM 741 C CA . ILE A 1 101 ? 3.543 -14.211 9.945 1.00 86.12 101 ILE A CA 1
ATOM 742 C C . ILE A 1 101 ? 4.366 -15.475 10.254 1.00 86.12 101 ILE A C 1
ATOM 744 O O . ILE A 1 101 ? 5.572 -15.352 10.474 1.00 86.12 101 ILE A O 1
ATOM 748 N N . PRO A 1 102 ? 3.765 -16.682 10.265 1.00 74.75 102 PRO A N 1
ATOM 749 C CA . PRO A 1 102 ? 4.531 -17.918 10.370 1.00 74.75 102 PRO A CA 1
ATOM 750 C C . PRO A 1 102 ? 5.333 -18.109 9.077 1.00 74.75 102 PRO A C 1
ATOM 752 O O . PRO A 1 102 ? 4.751 -18.176 7.992 1.00 74.75 102 PRO A O 1
ATOM 755 N N . LEU A 1 103 ? 6.660 -18.125 9.209 1.00 66.25 103 LEU A N 1
ATOM 756 C CA . LEU A 1 103 ? 7.604 -18.429 8.130 1.00 66.25 103 LEU A CA 1
ATOM 757 C C . LEU A 1 103 ? 7.704 -19.936 7.885 1.00 66.25 103 LEU A C 1
ATOM 759 O O . LEU A 1 103 ? 7.650 -20.694 8.881 1.00 66.25 103 LEU A O 1
#

Secondary structure (DSSP, 8-state):
-HHHHHHHHHHHHHHHHHHHHHTT-S---HHHHHHHHHHHHHTSHHHHHHHHHHHHHHHHHHHHHHHHHHHHHHHHH-HHHHHHHHHHHHHHHHS-GGGTS--

Radius of gyration: 23.5 Å; chains: 1; bounding box: 47×45×54 Å

pLDDT: mean 94.17, std 5.08, range [66.25, 98.5]

Sequence (103 aa):
LPLALNAVSVALGIALWWALASAGFKLPTPPEVVSRAGTLIGDGTLADDALASLTRVLVGFALGTAVAVPVGFLMGWYGILRGLIEPWIQFFRTIPPLAIIPL

Foldseek 3Di:
DVVVVVVVVVVVVLVVLQVCVVVPPPHDRPVRVVVVVVVCVVVVVVVVVVCVVVVVVVVCVVVCCVPCVVLVVCVVVDVVSVVVCVVVVVVVVPDDPVVVDDD